Protein AF-A0A357ANG0-F1 (afdb_monomer_lite)

Structure (mmCIF, N/CA/C/O backbone):
data_AF-A0A357ANG0-F1
#
_entry.id   AF-A0A357ANG0-F1
#
loop_
_atom_site.group_PDB
_atom_site.id
_atom_site.type_symbol
_atom_site.label_atom_id
_atom_site.label_alt_id
_atom_site.label_comp_id
_atom_site.label_asym_id
_atom_site.label_entity_id
_atom_site.label_seq_id
_atom_site.pdbx_PDB_ins_code
_atom_site.Cartn_x
_atom_site.Cartn_y
_atom_site.Cartn_z
_atom_site.occupancy
_atom_site.B_iso_or_equiv
_atom_site.auth_seq_id
_atom_site.auth_comp_id
_atom_site.auth_asym_id
_atom_site.auth_atom_id
_atom_site.pdbx_PDB_model_num
ATOM 1 N N . MET A 1 1 ? 10.744 24.897 -52.124 1.00 60.78 1 MET A N 1
ATOM 2 C CA . MET A 1 1 ? 11.867 23.955 -51.895 1.00 60.78 1 MET A CA 1
ATOM 3 C C . MET A 1 1 ? 12.573 24.128 -50.548 1.00 60.78 1 MET A C 1
ATOM 5 O O . MET A 1 1 ? 12.891 23.113 -49.954 1.00 60.78 1 MET A O 1
ATOM 9 N N . ALA A 1 2 ? 12.779 25.348 -50.025 1.00 62.00 2 ALA A N 1
ATOM 10 C CA . ALA A 1 2 ? 13.534 25.568 -48.776 1.00 62.00 2 ALA A CA 1
ATOM 11 C C . ALA A 1 2 ? 12.928 24.947 -47.491 1.00 62.00 2 ALA A C 1
ATOM 13 O O . ALA A 1 2 ? 13.666 24.595 -46.579 1.00 62.00 2 ALA A O 1
ATOM 14 N N . ARG A 1 3 ? 11.596 24.782 -47.409 1.00 66.31 3 ARG A N 1
ATOM 15 C CA . ARG A 1 3 ? 10.940 24.116 -46.263 1.00 66.31 3 ARG A CA 1
ATOM 16 C C . ARG A 1 3 ? 11.207 22.604 -46.235 1.00 66.31 3 ARG A C 1
ATOM 18 O O . ARG A 1 3 ? 11.639 22.087 -45.213 1.00 66.31 3 ARG A O 1
ATOM 25 N N . LEU A 1 4 ? 11.076 21.941 -47.390 1.00 67.38 4 LEU A N 1
ATOM 26 C CA . LEU A 1 4 ? 11.267 20.493 -47.543 1.00 67.38 4 LEU A CA 1
ATOM 27 C C . LEU A 1 4 ? 12.700 20.053 -47.196 1.00 67.38 4 LEU A C 1
ATOM 29 O O . LEU A 1 4 ? 12.905 19.048 -46.526 1.00 67.38 4 LEU A O 1
ATOM 33 N N . THR A 1 5 ? 13.704 20.832 -47.606 1.00 74.56 5 THR A N 1
ATOM 34 C CA . THR A 1 5 ? 15.108 20.554 -47.272 1.00 74.56 5 THR A CA 1
ATOM 35 C C . THR A 1 5 ? 15.422 20.780 -45.793 1.00 74.56 5 THR A C 1
ATOM 37 O O . THR A 1 5 ? 16.297 20.104 -45.253 1.00 74.56 5 THR A O 1
ATOM 40 N N . SER A 1 6 ? 14.711 21.691 -45.119 1.00 76.38 6 SER A N 1
ATOM 41 C CA . SER A 1 6 ? 14.868 21.904 -43.676 1.00 76.38 6 SER A CA 1
ATOM 42 C C . SER A 1 6 ? 14.292 20.746 -42.854 1.00 76.38 6 SER A C 1
ATOM 44 O O . SER A 1 6 ? 14.925 20.326 -41.887 1.00 76.38 6 SER A O 1
ATOM 46 N N . ASP A 1 7 ? 13.164 20.173 -43.286 1.00 79.50 7 ASP A N 1
ATOM 47 C CA . ASP A 1 7 ? 12.528 19.036 -42.611 1.00 79.50 7 ASP A CA 1
ATOM 48 C C . ASP A 1 7 ? 13.346 17.754 -42.794 1.00 79.50 7 ASP A C 1
ATOM 50 O O . ASP A 1 7 ? 13.600 17.045 -41.824 1.00 79.50 7 ASP A O 1
ATOM 54 N N . ILE A 1 8 ? 13.878 17.513 -43.998 1.00 80.25 8 ILE A N 1
ATOM 55 C CA . ILE A 1 8 ? 14.784 16.382 -44.266 1.00 80.25 8 ILE A CA 1
ATOM 56 C C . ILE A 1 8 ? 16.044 16.465 -43.392 1.00 80.25 8 ILE A C 1
ATOM 58 O O . ILE A 1 8 ? 16.467 15.458 -42.825 1.00 80.25 8 ILE A O 1
ATOM 62 N N . LYS A 1 9 ? 16.629 17.661 -43.222 1.00 78.12 9 LYS A N 1
ATOM 63 C CA . LYS A 1 9 ? 17.779 17.848 -42.321 1.00 78.12 9 LYS A CA 1
ATOM 64 C C . LYS A 1 9 ? 17.415 17.603 -40.856 1.00 78.12 9 LYS A C 1
ATOM 66 O O . LYS A 1 9 ? 18.188 16.958 -40.156 1.00 78.12 9 LYS A O 1
ATOM 71 N N . ARG A 1 10 ? 16.253 18.077 -40.388 1.00 77.62 10 ARG A N 1
ATOM 72 C CA . ARG A 1 10 ? 15.791 17.830 -39.009 1.00 77.62 10 ARG A CA 1
ATOM 73 C C . ARG A 1 10 ? 15.554 16.344 -38.747 1.00 77.62 10 ARG A C 1
ATOM 75 O O . ARG A 1 10 ? 16.002 15.845 -37.720 1.00 77.62 10 ARG A O 1
ATOM 82 N N . ILE A 1 11 ? 14.918 15.643 -39.687 1.00 82.88 11 ILE A N 1
ATOM 83 C CA . ILE A 1 11 ? 14.670 14.198 -39.595 1.00 82.88 11 ILE A CA 1
ATOM 84 C C . ILE A 1 11 ? 15.991 13.427 -39.605 1.00 82.88 11 ILE A C 1
ATOM 86 O O . ILE A 1 11 ? 16.181 12.556 -38.765 1.00 82.88 11 ILE A O 1
ATOM 90 N N . GLY A 1 12 ? 16.931 13.773 -40.491 1.00 83.94 12 GLY A N 1
ATOM 91 C CA . GLY A 1 12 ? 18.240 13.117 -40.542 1.00 83.94 12 GLY A CA 1
ATOM 92 C C . GLY A 1 12 ? 19.047 13.284 -39.249 1.00 83.94 12 GLY A C 1
ATOM 93 O O . GLY A 1 12 ? 19.655 12.326 -38.772 1.00 83.94 12 GLY A O 1
ATOM 94 N N . VAL A 1 13 ? 19.008 14.476 -38.641 1.00 84.75 13 VAL A N 1
ATOM 95 C CA . VAL A 1 13 ? 19.671 14.740 -37.354 1.00 84.75 13 VAL A CA 1
ATOM 96 C C . VAL A 1 13 ? 18.979 13.981 -36.220 1.00 84.75 13 VAL A C 1
ATOM 98 O O . VAL A 1 13 ? 19.660 13.292 -35.469 1.00 84.75 13 VAL A O 1
ATOM 101 N N . SER A 1 14 ? 17.647 14.039 -36.119 1.00 86.25 14 SER A N 1
ATOM 102 C CA . SER A 1 14 ? 16.888 13.307 -35.090 1.00 86.25 14 SER A CA 1
ATOM 103 C C . SER A 1 14 ? 17.095 11.795 -35.191 1.00 86.25 14 SER A C 1
ATOM 105 O O . SER A 1 14 ? 17.380 11.160 -34.182 1.00 86.25 14 SER A O 1
ATOM 107 N N . LEU A 1 15 ? 17.050 11.228 -36.398 1.00 88.19 15 LEU A N 1
ATOM 108 C CA . LEU A 1 15 ? 17.293 9.804 -36.615 1.00 88.19 15 LEU A CA 1
ATOM 109 C C . LEU A 1 15 ? 18.712 9.405 -36.191 1.00 88.19 15 LEU A C 1
ATOM 111 O O . LEU A 1 15 ? 18.887 8.371 -35.556 1.00 88.19 15 LEU A O 1
ATOM 115 N N . SER A 1 16 ? 19.711 10.240 -36.490 1.00 87.81 16 SER A N 1
ATOM 116 C CA . SER A 1 16 ? 21.098 9.995 -36.072 1.00 87.81 16 SER A CA 1
ATOM 117 C C . SER A 1 16 ? 21.234 9.978 -34.549 1.00 87.81 16 SER A C 1
ATOM 119 O O . SER A 1 16 ? 21.848 9.062 -34.008 1.00 87.81 16 SER A O 1
ATOM 121 N N . TRP A 1 17 ? 20.619 10.941 -33.854 1.00 90.94 17 TRP A N 1
ATOM 122 C CA . TRP A 1 17 ? 20.598 10.965 -32.388 1.00 90.94 17 TRP A CA 1
ATOM 123 C C . TRP A 1 17 ? 19.874 9.753 -31.808 1.00 90.94 17 TRP A C 1
ATOM 125 O O . TRP A 1 17 ? 20.420 9.111 -30.926 1.00 90.94 17 TRP A O 1
ATOM 135 N N . HIS A 1 18 ? 18.727 9.357 -32.362 1.00 89.75 18 HIS A N 1
ATOM 136 C CA . HIS A 1 18 ? 17.991 8.185 -31.878 1.00 89.75 18 HIS A CA 1
ATOM 137 C C . HIS A 1 18 ? 18.794 6.887 -32.034 1.00 89.75 18 HIS A C 1
ATOM 139 O O . HIS A 1 18 ? 18.732 6.014 -31.172 1.00 89.75 18 HIS A O 1
ATOM 145 N N . VAL A 1 19 ? 19.559 6.750 -33.121 1.00 91.75 19 VAL A N 1
ATOM 146 C CA . VAL A 1 19 ? 20.440 5.593 -33.329 1.00 91.75 19 VAL A CA 1
ATOM 147 C C . VAL A 1 19 ? 21.564 5.582 -32.292 1.00 91.75 19 VAL A C 1
ATOM 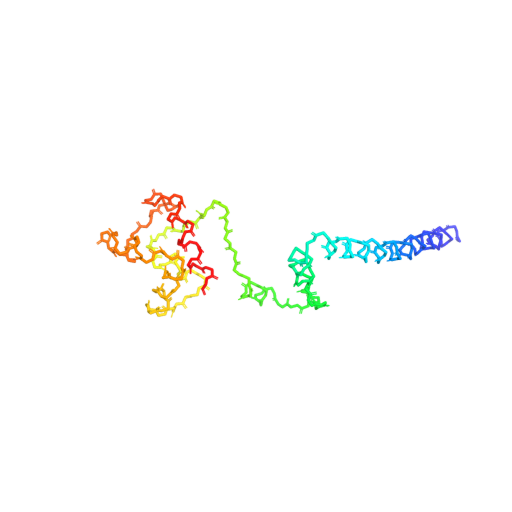149 O O . VAL A 1 19 ? 21.816 4.545 -31.682 1.00 91.75 19 VAL A O 1
ATOM 152 N N . VAL A 1 20 ? 22.214 6.724 -32.056 1.00 92.12 20 VAL A N 1
ATOM 153 C CA . VAL A 1 20 ? 23.259 6.847 -31.025 1.00 92.12 20 VAL A CA 1
ATOM 154 C C . VAL A 1 20 ? 22.687 6.563 -29.636 1.00 92.12 20 VAL A C 1
ATOM 156 O O . VAL A 1 20 ? 23.265 5.763 -28.902 1.00 92.12 20 VAL A O 1
ATOM 159 N N . ASP A 1 21 ? 21.531 7.139 -29.309 1.00 87.69 21 ASP A N 1
ATOM 160 C CA . ASP A 1 21 ? 20.837 6.947 -28.035 1.00 87.69 21 ASP A CA 1
ATOM 161 C C . ASP A 1 21 ? 20.471 5.482 -27.815 1.00 87.69 21 ASP A C 1
ATOM 163 O O . ASP A 1 21 ? 20.632 4.973 -26.708 1.00 87.69 21 ASP A O 1
ATOM 167 N N . PHE A 1 22 ? 20.036 4.772 -28.858 1.00 91.31 22 PHE A N 1
ATOM 168 C CA . PHE A 1 22 ? 19.717 3.350 -28.777 1.00 91.31 22 PHE A CA 1
ATOM 169 C C . PHE A 1 22 ? 20.940 2.514 -28.378 1.00 91.31 22 PHE A C 1
ATOM 171 O O . PHE A 1 22 ? 20.883 1.750 -27.411 1.00 91.31 22 PHE A O 1
ATOM 178 N N . PHE A 1 23 ? 22.071 2.693 -29.068 1.00 94.38 23 PHE A N 1
ATOM 179 C CA . PHE A 1 23 ? 23.303 1.964 -28.751 1.00 94.38 23 PHE A CA 1
ATOM 180 C C . PHE A 1 23 ? 23.883 2.360 -27.393 1.00 94.38 23 PHE A C 1
ATOM 182 O O . PHE A 1 23 ? 24.311 1.492 -26.628 1.00 94.38 23 PHE A O 1
ATOM 189 N N . TRP A 1 24 ? 23.867 3.655 -27.075 1.00 92.06 24 TRP A N 1
ATOM 190 C CA . TRP A 1 24 ? 24.332 4.173 -25.793 1.00 92.06 24 TRP A CA 1
ATOM 191 C C . TRP A 1 24 ? 23.501 3.630 -24.628 1.00 92.06 24 TRP A C 1
ATOM 193 O O . TRP A 1 24 ? 24.055 3.182 -23.623 1.00 92.06 24 TRP A O 1
ATOM 203 N N . SER A 1 25 ? 22.178 3.594 -24.786 1.00 87.00 25 SER A N 1
ATOM 204 C CA . SER A 1 25 ? 21.258 3.066 -23.777 1.00 87.00 25 SER A CA 1
ATOM 205 C C . SER A 1 25 ? 21.481 1.576 -23.541 1.00 87.00 25 SER A C 1
ATOM 207 O O . SER A 1 25 ? 21.575 1.153 -22.391 1.00 87.00 25 SER A O 1
ATOM 209 N N . ILE A 1 26 ? 21.639 0.780 -24.606 1.00 90.25 26 ILE A N 1
ATOM 210 C CA . ILE A 1 26 ? 21.937 -0.657 -24.479 1.00 90.25 26 ILE A CA 1
ATOM 211 C C . ILE A 1 26 ? 23.261 -0.872 -23.747 1.00 90.25 26 ILE A C 1
ATOM 213 O O . ILE A 1 26 ? 23.330 -1.684 -22.824 1.00 90.25 26 ILE A O 1
ATOM 217 N N . PHE A 1 27 ? 24.305 -0.136 -24.133 1.00 95.06 27 PHE A N 1
ATOM 218 C CA . PHE A 1 27 ? 25.614 -0.246 -23.500 1.00 95.06 27 PHE A CA 1
ATOM 219 C C . PHE A 1 27 ? 25.554 0.087 -22.004 1.00 95.06 27 PHE A C 1
ATOM 221 O O . PHE A 1 27 ? 26.051 -0.688 -21.185 1.00 95.06 27 PHE A O 1
ATOM 228 N N . LEU A 1 28 ? 24.908 1.199 -21.636 1.00 90.50 28 LEU A N 1
ATOM 229 C CA . LEU A 1 28 ? 24.746 1.598 -20.238 1.00 90.50 28 LEU A CA 1
ATOM 230 C C . LEU A 1 28 ? 23.951 0.577 -19.427 1.00 90.50 28 LEU A C 1
ATOM 232 O O . LEU A 1 28 ? 24.364 0.248 -18.316 1.00 90.50 28 LEU A O 1
ATOM 236 N N . VAL A 1 29 ? 22.843 0.067 -19.973 1.00 88.69 29 VAL A N 1
ATOM 237 C CA . VAL A 1 29 ? 22.024 -0.951 -19.302 1.00 88.69 29 VAL A CA 1
ATOM 238 C C . VAL A 1 29 ? 22.854 -2.206 -19.050 1.00 88.69 29 VAL A C 1
ATOM 240 O O . VAL A 1 29 ? 22.924 -2.657 -17.911 1.00 88.69 29 VAL A O 1
ATOM 243 N N . LEU A 1 30 ? 23.563 -2.720 -20.059 1.00 90.62 30 LEU A N 1
ATOM 244 C CA . LEU A 1 30 ? 24.416 -3.904 -19.904 1.00 90.62 30 LEU A CA 1
ATOM 245 C C . LEU A 1 30 ? 25.532 -3.684 -18.875 1.00 90.62 30 LEU A C 1
ATOM 247 O O . LEU A 1 30 ? 25.739 -4.529 -18.003 1.00 90.62 30 LEU A O 1
ATOM 251 N N . ALA A 1 31 ? 26.232 -2.550 -18.945 1.00 93.62 31 ALA A N 1
ATOM 252 C CA . ALA A 1 31 ? 27.306 -2.224 -18.011 1.00 93.62 31 ALA A CA 1
ATOM 253 C C . ALA A 1 31 ? 26.788 -2.105 -16.568 1.00 93.62 31 ALA A C 1
ATOM 255 O O . ALA A 1 31 ? 27.394 -2.659 -15.648 1.00 93.62 31 ALA A O 1
ATOM 256 N N . MET A 1 32 ? 25.646 -1.437 -16.371 1.00 89.12 32 MET A N 1
ATOM 257 C CA . MET A 1 32 ? 24.998 -1.331 -15.063 1.00 89.12 32 MET A CA 1
ATOM 258 C C . MET A 1 32 ? 24.551 -2.694 -14.546 1.00 89.12 32 MET A C 1
ATOM 260 O O . MET A 1 32 ? 24.818 -3.007 -13.390 1.00 89.12 32 MET A O 1
ATOM 264 N N . THR A 1 33 ? 23.940 -3.535 -15.382 1.00 88.94 33 THR A N 1
ATOM 265 C CA . THR A 1 33 ? 23.522 -4.883 -14.980 1.00 88.94 33 THR A CA 1
ATOM 266 C C . THR A 1 33 ? 24.715 -5.741 -14.558 1.00 88.94 33 THR A C 1
ATOM 268 O O . THR A 1 33 ? 24.650 -6.385 -13.512 1.00 88.94 33 THR A O 1
ATOM 271 N N . ILE A 1 34 ? 25.825 -5.716 -15.305 1.00 92.44 34 ILE A N 1
ATOM 272 C CA . ILE A 1 34 ? 27.052 -6.448 -14.942 1.00 92.44 34 ILE A CA 1
ATOM 273 C C . ILE A 1 34 ? 27.614 -5.932 -13.614 1.00 92.44 34 ILE A C 1
ATOM 275 O O . ILE A 1 34 ? 27.936 -6.731 -12.734 1.00 92.44 34 ILE A O 1
ATOM 279 N N . LEU A 1 35 ? 27.699 -4.608 -13.444 1.00 93.25 35 LEU A N 1
ATOM 280 C CA . LEU A 1 35 ? 28.191 -4.004 -12.207 1.00 93.25 35 LEU A CA 1
ATOM 281 C C . LEU A 1 35 ? 27.309 -4.383 -11.011 1.00 93.25 35 LEU A C 1
ATOM 283 O O . LEU A 1 35 ? 27.826 -4.743 -9.957 1.00 93.25 35 LEU A O 1
ATOM 287 N N . MET A 1 36 ? 25.987 -4.334 -11.177 1.00 89.06 36 MET A N 1
ATOM 288 C CA . MET A 1 36 ? 25.035 -4.721 -10.140 1.00 89.06 36 MET A CA 1
ATOM 289 C C . MET A 1 36 ? 25.171 -6.198 -9.776 1.00 89.06 36 MET A C 1
ATOM 291 O O . MET A 1 36 ? 25.225 -6.514 -8.591 1.00 89.06 36 MET A O 1
ATOM 295 N N . LEU A 1 37 ? 25.282 -7.095 -10.762 1.00 90.88 37 LEU A N 1
ATOM 296 C CA . LEU A 1 37 ? 25.487 -8.527 -10.521 1.00 90.88 37 LEU A CA 1
ATOM 297 C C . LEU A 1 37 ? 26.804 -8.801 -9.784 1.00 90.88 37 LEU A C 1
ATOM 299 O O . LEU A 1 37 ? 26.832 -9.648 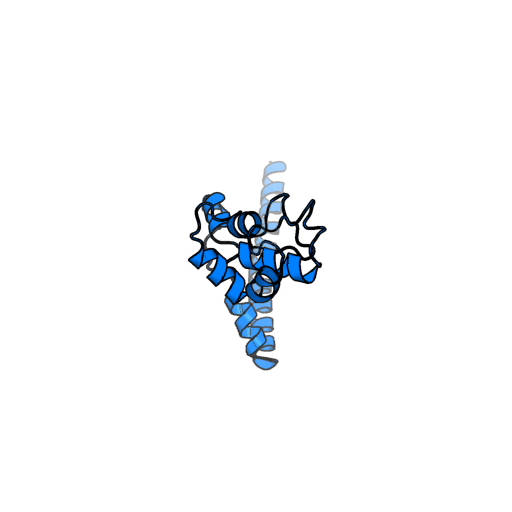-8.894 1.00 90.88 37 LEU A O 1
ATOM 303 N N . ALA A 1 38 ? 27.872 -8.069 -10.119 1.00 91.56 38 ALA A N 1
ATOM 304 C CA . ALA A 1 38 ? 29.172 -8.191 -9.463 1.00 91.56 38 ALA A CA 1
ATOM 305 C C . ALA A 1 38 ? 29.179 -7.618 -8.034 1.00 91.56 38 ALA A C 1
ATOM 307 O O . ALA A 1 38 ? 29.827 -8.181 -7.154 1.00 91.56 38 ALA A O 1
ATOM 308 N N . ALA A 1 39 ? 28.471 -6.510 -7.794 1.00 91.44 39 ALA A N 1
ATOM 309 C CA . ALA A 1 39 ? 28.421 -5.856 -6.488 1.00 91.44 39 ALA A CA 1
ATOM 310 C C . ALA A 1 39 ? 27.460 -6.556 -5.516 1.00 91.44 39 ALA A C 1
ATOM 312 O O . ALA A 1 39 ? 27.795 -6.756 -4.348 1.00 91.44 39 ALA A O 1
ATOM 313 N N . ASN A 1 40 ? 26.252 -6.897 -5.976 1.00 90.94 40 ASN A N 1
ATOM 314 C CA . ASN A 1 40 ? 25.244 -7.598 -5.188 1.00 90.94 40 ASN A CA 1
ATOM 315 C C . ASN A 1 40 ? 24.135 -8.185 -6.081 1.00 90.94 40 ASN A C 1
ATOM 317 O O . ASN A 1 40 ? 23.261 -7.472 -6.586 1.00 90.94 40 ASN A O 1
ATOM 321 N N . VAL A 1 41 ? 24.119 -9.512 -6.192 1.00 89.12 41 VAL A N 1
ATOM 322 C CA . VAL A 1 41 ? 23.152 -10.257 -7.012 1.00 89.12 41 VAL A CA 1
ATOM 323 C C . VAL A 1 41 ? 21.697 -9.973 -6.613 1.00 89.12 41 VAL A C 1
ATOM 325 O O . VAL A 1 41 ? 20.838 -9.883 -7.487 1.00 89.12 41 VAL A O 1
ATOM 328 N N . THR A 1 42 ? 21.400 -9.761 -5.327 1.00 84.19 42 THR A N 1
ATOM 329 C CA . THR A 1 42 ? 20.028 -9.503 -4.858 1.00 84.19 42 THR A CA 1
ATOM 330 C C . THR A 1 42 ? 19.466 -8.206 -5.436 1.00 84.19 42 THR A C 1
ATOM 332 O O . THR A 1 42 ? 18.336 -8.190 -5.922 1.00 84.19 42 THR A O 1
ATOM 335 N N . TYR A 1 43 ? 20.250 -7.123 -5.448 1.00 82.69 43 TYR A N 1
ATOM 336 C CA . TYR A 1 43 ? 19.803 -5.855 -6.036 1.00 82.69 43 TYR A CA 1
ATOM 337 C C . TYR A 1 43 ? 19.653 -5.950 -7.555 1.00 82.69 43 TYR A C 1
ATOM 339 O O . TYR A 1 43 ? 18.704 -5.395 -8.107 1.00 82.69 43 TYR A O 1
ATOM 347 N N . ALA A 1 44 ? 20.544 -6.685 -8.225 1.00 84.31 44 ALA A N 1
ATOM 348 C CA . ALA A 1 44 ? 20.450 -6.915 -9.664 1.00 84.31 44 ALA A CA 1
ATOM 349 C C . ALA A 1 44 ? 19.150 -7.639 -10.048 1.00 84.31 44 ALA A C 1
ATOM 351 O O . ALA A 1 44 ? 18.472 -7.226 -10.987 1.00 84.31 44 ALA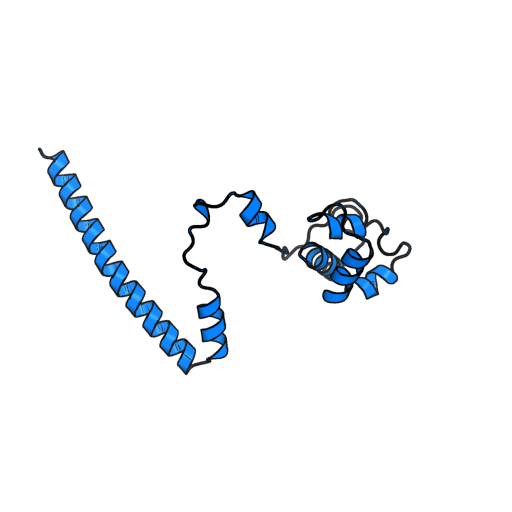 A O 1
ATOM 352 N N . LEU A 1 45 ? 18.776 -8.679 -9.296 1.00 82.19 45 LEU A N 1
ATOM 353 C CA . LEU A 1 45 ? 17.564 -9.457 -9.557 1.00 82.19 45 LEU A CA 1
ATOM 354 C C . LEU A 1 45 ? 16.281 -8.644 -9.342 1.00 82.19 45 LEU A C 1
ATOM 356 O O . LEU A 1 45 ? 15.377 -8.747 -10.164 1.00 82.19 45 LEU A O 1
ATOM 360 N N . ILE A 1 46 ? 16.219 -7.800 -8.303 1.00 82.88 46 ILE A N 1
ATOM 361 C CA . ILE A 1 46 ? 15.061 -6.920 -8.050 1.00 82.88 46 ILE A CA 1
ATOM 362 C C . ILE A 1 46 ? 14.858 -5.929 -9.203 1.00 82.88 46 ILE A C 1
ATOM 364 O O . ILE A 1 46 ? 13.734 -5.715 -9.651 1.00 82.88 46 ILE A O 1
ATOM 368 N N . VAL A 1 47 ? 15.939 -5.315 -9.692 1.00 79.19 47 VAL A N 1
ATOM 369 C CA . VAL A 1 47 ? 15.853 -4.341 -10.793 1.00 79.19 47 VAL A CA 1
ATOM 370 C C . VAL A 1 47 ? 15.495 -5.028 -12.107 1.00 79.19 47 VAL A C 1
ATOM 372 O O . VAL A 1 47 ? 14.666 -4.514 -12.853 1.00 79.19 47 VAL A O 1
ATOM 375 N N . LEU A 1 48 ? 16.067 -6.203 -12.378 1.00 77.44 48 LEU A N 1
ATOM 376 C CA . LEU A 1 48 ? 15.780 -6.951 -13.599 1.00 77.44 48 LEU A CA 1
ATOM 377 C C . LEU A 1 48 ? 14.333 -7.469 -13.631 1.00 77.44 48 LEU A C 1
ATOM 379 O O . LEU A 1 48 ? 13.715 -7.450 -14.690 1.00 77.44 48 LEU A O 1
ATOM 383 N N . SER A 1 49 ? 13.770 -7.873 -12.485 1.00 76.44 49 SER A N 1
ATOM 384 C CA . SER A 1 49 ? 12.369 -8.309 -12.394 1.00 76.44 49 SER A CA 1
ATOM 385 C C . SER A 1 49 ? 11.362 -7.158 -12.440 1.00 76.44 49 SER A C 1
ATOM 387 O O . SER A 1 49 ? 10.181 -7.392 -12.672 1.00 76.44 49 SER A O 1
ATOM 389 N N . ALA A 1 50 ? 11.800 -5.925 -12.172 1.00 69.69 50 ALA A N 1
ATOM 390 C CA . ALA A 1 50 ? 10.948 -4.740 -12.216 1.00 69.69 50 ALA A CA 1
ATOM 391 C C . ALA A 1 50 ? 10.763 -4.179 -13.635 1.00 69.69 50 ALA A C 1
ATOM 393 O O . ALA A 1 50 ? 9.936 -3.288 -13.819 1.00 69.69 50 ALA A O 1
ATOM 394 N N . VAL A 1 51 ? 11.513 -4.673 -14.630 1.00 69.88 51 VAL A N 1
ATOM 395 C CA . VAL A 1 51 ? 11.282 -4.329 -16.038 1.00 69.88 51 VAL A CA 1
ATOM 396 C C . VAL A 1 51 ? 9.962 -4.988 -16.451 1.00 69.88 51 VAL A C 1
ATOM 398 O O . VAL A 1 51 ? 9.910 -6.216 -16.508 1.00 69.88 51 VAL A O 1
ATOM 401 N N . PRO A 1 52 ? 8.883 -4.219 -16.691 1.00 61.12 52 PRO A N 1
ATOM 402 C CA . PRO A 1 52 ? 7.605 -4.814 -17.037 1.00 61.12 52 PRO A CA 1
ATOM 403 C C . PRO A 1 52 ? 7.728 -5.564 -18.364 1.00 61.12 52 PRO A C 1
ATOM 405 O O . PRO A 1 52 ? 8.420 -5.099 -19.276 1.00 61.12 52 PRO A O 1
ATOM 408 N N . ASP A 1 53 ? 7.016 -6.689 -18.485 1.00 60.62 53 ASP A N 1
ATOM 409 C CA . ASP A 1 53 ? 6.749 -7.316 -19.779 1.00 60.62 53 ASP A CA 1
ATOM 410 C C . ASP A 1 53 ? 6.289 -6.220 -20.744 1.00 60.62 53 ASP A C 1
ATOM 412 O O . ASP A 1 53 ? 5.410 -5.431 -20.395 1.00 60.62 53 ASP A O 1
ATOM 416 N N . GLY A 1 54 ? 6.914 -6.138 -21.923 1.00 60.91 54 GLY A N 1
ATOM 417 C CA . GLY A 1 54 ? 6.808 -5.034 -22.891 1.00 60.91 54 GLY A CA 1
ATOM 418 C C . GLY A 1 54 ? 5.428 -4.812 -23.527 1.00 60.91 54 GLY A C 1
ATOM 419 O O . GLY A 1 54 ? 5.339 -4.364 -24.666 1.00 60.91 54 GLY A O 1
ATOM 420 N N . VAL A 1 55 ? 4.353 -5.151 -22.823 1.00 66.44 55 VAL A N 1
ATOM 421 C CA . VAL A 1 55 ? 2.970 -4.848 -23.159 1.00 66.44 55 VAL A CA 1
ATOM 422 C C . VAL A 1 55 ? 2.730 -3.362 -22.920 1.00 66.44 55 VAL A C 1
ATOM 424 O O . VAL A 1 55 ? 2.877 -2.857 -21.806 1.00 66.44 55 VAL A O 1
ATOM 427 N N . ASP A 1 56 ? 2.324 -2.658 -23.971 1.00 71.38 56 ASP A N 1
ATOM 428 C CA . ASP A 1 56 ? 1.935 -1.261 -23.865 1.00 71.38 56 ASP A CA 1
ATOM 429 C C . ASP A 1 56 ? 0.677 -1.134 -22.989 1.00 71.38 56 ASP A C 1
ATOM 431 O O . ASP A 1 56 ? -0.426 -1.538 -23.362 1.00 71.38 56 ASP A O 1
ATOM 435 N N . TYR A 1 57 ? 0.830 -0.558 -21.797 1.00 69.25 57 TYR A N 1
ATOM 436 C CA . TYR A 1 57 ? -0.282 -0.318 -20.877 1.00 69.25 57 TYR A CA 1
ATOM 437 C C . TYR A 1 57 ? -1.325 0.650 -21.460 1.00 69.25 57 TYR A C 1
ATOM 439 O O . TYR A 1 57 ? -2.471 0.643 -21.008 1.00 69.25 57 TYR A O 1
ATOM 447 N N . ARG A 1 58 ? -0.971 1.443 -22.486 1.00 73.00 58 ARG A N 1
ATOM 448 C CA . ARG A 1 58 ? -1.896 2.345 -23.197 1.00 73.00 58 ARG A CA 1
ATOM 449 C C . ARG A 1 58 ? -2.940 1.591 -24.022 1.00 73.00 58 ARG A C 1
ATOM 451 O O . ARG A 1 58 ? -3.971 2.168 -24.352 1.00 73.00 58 ARG A O 1
ATOM 458 N N . GLU A 1 59 ? -2.703 0.317 -24.329 1.00 81.62 59 GLU A N 1
ATOM 459 C CA . GLU A 1 59 ? -3.645 -0.538 -25.064 1.00 81.62 59 GLU A CA 1
ATOM 460 C C . GLU A 1 59 ? -4.665 -1.232 -24.146 1.00 81.62 59 GLU A C 1
ATOM 462 O O . GLU A 1 59 ? -5.600 -1.884 -24.617 1.00 81.62 59 GLU A O 1
ATOM 467 N N . ARG A 1 60 ? -4.515 -1.109 -22.820 1.00 80.19 60 ARG A N 1
ATOM 468 C CA . ARG A 1 60 ? -5.426 -1.714 -21.844 1.00 80.19 60 ARG A CA 1
ATOM 469 C C . ARG A 1 60 ? -6.480 -0.708 -21.370 1.00 80.19 60 ARG A C 1
ATOM 471 O O . ARG A 1 60 ? -6.180 0.473 -21.204 1.00 80.19 60 ARG A O 1
ATOM 478 N N . PRO A 1 61 ? -7.714 -1.160 -21.076 1.00 87.19 61 PRO A N 1
ATOM 479 C CA . PRO A 1 61 ? -8.698 -0.313 -20.416 1.00 87.19 61 PRO A CA 1
ATOM 480 C C . PRO A 1 61 ? -8.162 0.198 -19.078 1.00 87.19 61 PRO A C 1
ATOM 482 O O . PRO A 1 61 ? -7.629 -0.575 -18.282 1.00 87.19 61 PRO A O 1
ATOM 485 N N . LEU A 1 62 ? -8.375 1.481 -18.788 1.00 85.06 62 LEU A N 1
ATOM 486 C CA . LEU A 1 62 ? -7.912 2.111 -17.547 1.00 85.06 62 LEU A CA 1
ATOM 487 C C . LEU A 1 62 ? -8.383 1.355 -16.289 1.00 85.06 62 LEU A C 1
ATOM 489 O O . LEU A 1 62 ? -7.634 1.196 -15.330 1.00 85.06 62 LEU A O 1
ATOM 493 N N . LEU A 1 63 ? -9.608 0.822 -16.323 1.00 85.44 63 LEU A N 1
ATOM 494 C CA . LEU A 1 63 ? -10.180 0.045 -15.225 1.00 85.44 63 LEU A CA 1
ATOM 495 C C . LEU A 1 63 ? -9.420 -1.265 -14.965 1.00 85.44 63 LEU A C 1
ATOM 497 O O . LEU A 1 63 ? -9.280 -1.659 -13.813 1.00 85.44 63 LEU A O 1
ATOM 501 N N . TRP A 1 64 ? -8.890 -1.904 -16.016 1.00 85.56 64 TRP A N 1
ATOM 502 C CA . TRP A 1 64 ? -8.039 -3.088 -15.876 1.00 85.56 64 TRP A CA 1
ATOM 503 C C . TRP A 1 64 ? -6.736 -2.730 -15.163 1.00 85.56 64 TRP A C 1
ATOM 505 O O . TRP A 1 64 ? -6.289 -3.457 -14.284 1.00 85.56 64 TRP A O 1
ATOM 515 N N . MET A 1 65 ? -6.136 -1.584 -15.484 1.00 82.19 65 MET A N 1
ATOM 516 C CA . MET A 1 65 ? -4.923 -1.141 -14.797 1.00 82.19 65 MET A CA 1
ATOM 517 C C . MET A 1 65 ? -5.195 -0.880 -13.308 1.00 82.19 65 MET A C 1
ATOM 519 O O . MET A 1 65 ? -4.460 -1.377 -12.459 1.00 82.19 65 MET A O 1
ATOM 523 N N . TYR A 1 66 ? -6.289 -0.185 -12.975 1.00 83.88 66 TYR A N 1
ATOM 524 C CA . TYR A 1 66 ? -6.659 0.067 -11.578 1.00 83.88 66 TYR A CA 1
ATOM 525 C C . TYR A 1 66 ? -7.048 -1.196 -10.801 1.00 83.88 66 TYR A C 1
ATOM 527 O O . TYR A 1 66 ? -6.805 -1.248 -9.601 1.00 83.88 66 TYR A O 1
ATOM 535 N N . SER A 1 67 ? -7.597 -2.229 -11.448 1.00 82.88 67 SER A N 1
ATOM 536 C CA . SER A 1 67 ? -7.906 -3.495 -10.767 1.00 82.88 67 SER A CA 1
ATOM 537 C C . SER A 1 67 ? -6.674 -4.355 -10.472 1.00 82.88 67 SER A C 1
ATOM 539 O O . SER A 1 67 ? -6.772 -5.290 -9.685 1.00 82.88 67 SER A O 1
ATOM 541 N N . ASN A 1 68 ? -5.536 -4.080 -11.118 1.00 83.12 68 ASN A N 1
ATOM 542 C CA . ASN A 1 68 ? -4.294 -4.846 -10.965 1.00 83.12 68 ASN A CA 1
ATOM 543 C C . ASN A 1 68 ? -3.228 -4.111 -10.130 1.00 83.12 68 ASN A C 1
ATOM 545 O O . ASN A 1 68 ? -2.127 -4.629 -9.958 1.00 83.12 68 ASN A O 1
ATOM 549 N N . ILE A 1 69 ? -3.531 -2.916 -9.610 1.00 83.75 69 ILE A N 1
ATOM 550 C CA . ILE A 1 69 ? -2.601 -2.112 -8.810 1.00 83.75 69 ILE A CA 1
ATOM 551 C C . ILE A 1 69 ? -3.255 -1.753 -7.475 1.00 83.75 69 ILE A C 1
ATOM 553 O O . ILE A 1 69 ? -4.209 -0.980 -7.425 1.00 83.75 69 ILE A O 1
ATOM 557 N N . GLY A 1 70 ? -2.686 -2.256 -6.381 1.00 85.00 70 GLY A N 1
ATOM 558 C CA . GLY A 1 70 ? -2.917 -1.729 -5.037 1.00 85.00 70 GLY A CA 1
ATOM 559 C C . GLY A 1 70 ? -1.848 -0.691 -4.697 1.00 85.00 70 GLY A C 1
ATOM 560 O O . GLY A 1 70 ? -0.661 -0.942 -4.895 1.00 85.00 70 GLY A O 1
ATOM 561 N N . TYR A 1 71 ? -2.241 0.476 -4.184 1.00 86.56 71 TYR A N 1
ATOM 562 C CA . TYR A 1 71 ? -1.296 1.495 -3.720 1.00 86.56 71 TYR A CA 1
ATOM 563 C C . TYR A 1 71 ? -1.639 1.958 -2.306 1.00 86.56 71 TYR A C 1
ATOM 565 O O . TYR A 1 71 ? -2.805 2.024 -1.916 1.00 86.56 71 TYR A O 1
ATOM 573 N N . VAL A 1 72 ? -0.608 2.310 -1.539 1.00 88.81 72 VAL A N 1
ATOM 574 C CA . VAL A 1 72 ? -0.742 2.842 -0.181 1.00 88.81 72 VAL A CA 1
ATOM 575 C C . VAL A 1 72 ? 0.055 4.132 -0.079 1.00 88.81 72 VAL A C 1
ATOM 577 O O . VAL A 1 72 ? 1.227 4.185 -0.443 1.00 88.81 72 VAL A O 1
ATOM 580 N N . LEU A 1 73 ? -0.605 5.189 0.389 1.00 86.50 73 LEU A N 1
ATOM 581 C CA . LEU A 1 73 ? 0.006 6.502 0.562 1.00 86.50 73 LEU A CA 1
ATOM 582 C C . LEU A 1 73 ? 0.873 6.532 1.825 1.00 86.50 73 LEU A C 1
ATOM 584 O O . LEU A 1 73 ? 0.534 5.910 2.833 1.00 86.50 73 LEU A O 1
ATOM 588 N N . GLN A 1 74 ? 1.955 7.315 1.789 1.00 85.50 74 GLN A N 1
ATOM 589 C CA . GLN A 1 74 ? 2.811 7.558 2.954 1.00 85.50 74 GLN A CA 1
ATOM 590 C C . GLN A 1 74 ? 2.012 8.147 4.127 1.00 85.50 74 GLN A C 1
ATOM 592 O O . GLN A 1 74 ? 2.169 7.702 5.265 1.00 85.50 74 GLN A O 1
ATOM 597 N N . GLU A 1 75 ? 1.126 9.101 3.826 1.00 87.12 75 GLU A N 1
ATOM 598 C CA . GLU A 1 75 ? 0.106 9.627 4.732 1.00 87.12 75 GLU A CA 1
ATOM 599 C C . GLU A 1 75 ? -1.246 8.982 4.393 1.00 87.12 75 GLU A C 1
ATOM 601 O O . GLU A 1 75 ? -1.898 9.373 3.421 1.00 87.12 75 GLU A O 1
ATOM 606 N N . PRO A 1 76 ? -1.680 7.957 5.146 1.00 85.81 76 PRO A N 1
ATOM 607 C CA . PRO A 1 76 ? -2.854 7.190 4.776 1.00 85.81 76 PRO A CA 1
ATOM 608 C C . PRO A 1 76 ? -4.123 7.988 5.040 1.00 85.81 76 PRO A C 1
ATOM 610 O O . PRO A 1 76 ? -4.370 8.455 6.155 1.00 85.81 76 PRO A O 1
ATOM 613 N N . HIS A 1 77 ? -4.958 8.084 4.010 1.00 89.38 77 HIS A N 1
ATOM 614 C CA . HIS A 1 77 ? -6.270 8.697 4.101 1.00 89.38 77 HIS A CA 1
ATOM 615 C C . HIS A 1 77 ? -7.346 7.628 4.325 1.00 89.38 77 HIS A C 1
ATOM 617 O O . HIS A 1 77 ? -7.583 6.759 3.474 1.00 89.38 77 HIS A O 1
ATOM 623 N N . LEU A 1 78 ? -8.032 7.723 5.464 1.00 92.44 78 LEU A N 1
ATOM 624 C CA . LEU A 1 78 ? -9.237 6.946 5.734 1.00 92.44 78 LEU A CA 1
ATOM 625 C C . LEU A 1 78 ? -10.478 7.788 5.445 1.00 92.44 78 LEU A C 1
ATOM 627 O O . LEU A 1 78 ? -10.536 8.970 5.780 1.00 92.44 78 LEU A O 1
ATOM 631 N N . PHE A 1 79 ? -11.463 7.168 4.810 1.00 91.62 79 PHE A N 1
ATOM 632 C CA . PHE A 1 79 ? -12.766 7.767 4.574 1.00 91.62 79 PHE A CA 1
ATOM 633 C C . PHE A 1 79 ? -13.583 7.767 5.867 1.00 91.62 79 PHE A C 1
ATOM 635 O O . PHE A 1 79 ? -13.406 6.898 6.726 1.00 91.62 79 PHE A O 1
ATOM 642 N N . SER A 1 80 ? -14.501 8.724 5.994 1.00 91.44 80 SER A N 1
ATOM 643 C CA . SER A 1 80 ? -15.494 8.715 7.067 1.00 91.44 80 SER A CA 1
ATOM 644 C C . SER A 1 80 ? -16.343 7.444 6.972 1.00 91.44 80 SER A C 1
ATOM 646 O O . SER A 1 80 ? -16.850 7.121 5.902 1.00 91.44 80 SER A O 1
ATOM 648 N N . GLY A 1 81 ? -16.469 6.722 8.082 1.00 92.19 81 GLY A N 1
ATOM 649 C CA . GLY A 1 81 ? -17.121 5.415 8.149 1.00 92.19 81 GLY A CA 1
ATOM 650 C C . GLY A 1 81 ? -16.506 4.557 9.250 1.00 92.19 81 GLY A C 1
ATOM 651 O O . GLY A 1 81 ? -15.798 5.070 10.129 1.00 92.19 81 GLY A O 1
ATOM 652 N N . ASN A 1 82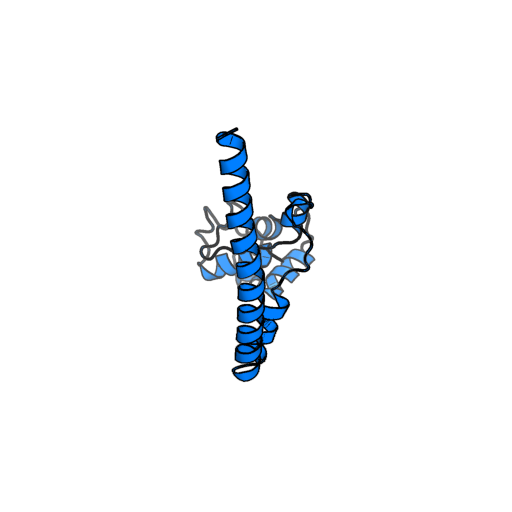 ? -16.754 3.252 9.202 1.00 94.88 82 ASN A N 1
ATOM 653 C CA . ASN A 1 82 ? -16.124 2.302 10.117 1.00 94.88 82 ASN A CA 1
ATOM 654 C C . ASN A 1 82 ? -14.824 1.706 9.527 1.00 94.88 82 ASN A C 1
ATOM 656 O O . ASN A 1 82 ? -14.420 2.007 8.395 1.00 94.88 82 ASN A O 1
ATOM 660 N N . VAL A 1 83 ? -14.122 0.895 10.321 1.00 95.56 83 VAL A N 1
ATOM 661 C CA . VAL A 1 83 ? -12.899 0.201 9.883 1.00 95.56 83 VAL A CA 1
ATOM 662 C C . VAL A 1 83 ? -13.198 -0.761 8.729 1.00 95.56 83 VAL A C 1
ATOM 664 O O . VAL A 1 83 ? -12.436 -0.790 7.763 1.00 95.56 83 VAL A O 1
ATOM 667 N N . ARG A 1 84 ? -14.303 -1.512 8.802 1.00 95.12 84 ARG A N 1
ATOM 668 C CA . ARG A 1 84 ? -14.747 -2.459 7.767 1.00 95.12 84 ARG A CA 1
ATOM 669 C C . ARG A 1 84 ? -14.885 -1.788 6.400 1.00 95.12 84 ARG A C 1
ATOM 671 O O . ARG A 1 84 ? -14.231 -2.220 5.458 1.00 95.12 84 ARG A O 1
ATOM 678 N N . ASP A 1 85 ? -15.642 -0.698 6.324 1.00 93.69 85 ASP A N 1
ATOM 679 C CA . ASP A 1 85 ? -15.909 0.071 5.105 1.00 93.69 85 ASP A CA 1
ATOM 680 C C . ASP A 1 85 ? -14.607 0.580 4.487 1.00 93.69 85 ASP A C 1
ATOM 682 O O . ASP A 1 85 ? -14.421 0.577 3.269 1.00 93.69 85 ASP A O 1
ATOM 686 N N . ASN A 1 86 ? -13.673 0.998 5.345 1.00 94.12 86 ASN A N 1
ATOM 687 C CA . ASN A 1 86 ? -12.367 1.460 4.916 1.00 94.12 86 ASN A CA 1
ATOM 688 C C . ASN A 1 86 ? -11.502 0.333 4.350 1.00 94.12 86 ASN A C 1
ATOM 690 O O . ASN A 1 86 ? -10.734 0.615 3.434 1.00 94.12 86 ASN A O 1
ATOM 694 N N . ILE A 1 87 ? -11.605 -0.895 4.858 1.00 95.00 87 ILE A N 1
ATOM 695 C CA . ILE A 1 87 ? -10.902 -2.057 4.295 1.00 95.00 87 ILE A CA 1
ATOM 696 C C . ILE A 1 87 ? -11.563 -2.468 2.971 1.00 95.00 87 ILE A C 1
ATOM 698 O O . ILE A 1 87 ? -10.880 -2.620 1.965 1.00 95.00 87 ILE A O 1
ATOM 702 N N . THR A 1 88 ? -12.894 -2.547 2.913 1.00 93.81 88 THR A N 1
ATOM 703 C CA . THR A 1 88 ? -13.630 -3.020 1.724 1.00 93.81 88 THR A CA 1
ATOM 704 C C . THR A 1 88 ? -13.816 -1.976 0.627 1.00 93.81 88 THR A C 1
ATOM 706 O O . THR A 1 88 ? -14.471 -2.254 -0.376 1.00 93.81 88 THR A O 1
ATOM 709 N N . TYR A 1 89 ? -13.272 -0.769 0.783 1.00 89.31 89 TYR A N 1
ATOM 710 C CA . TYR A 1 89 ? -13.512 0.339 -0.145 1.00 89.31 89 TYR A CA 1
ATOM 711 C C . TYR A 1 89 ? -13.170 -0.009 -1.607 1.00 89.31 89 TYR A C 1
ATOM 713 O O . TYR A 1 89 ? -13.913 0.360 -2.514 1.00 89.31 89 TYR A O 1
ATOM 721 N N . GLY A 1 90 ? -12.081 -0.756 -1.836 1.00 82.19 90 GLY A N 1
ATOM 722 C CA . GLY A 1 90 ? -11.659 -1.199 -3.173 1.00 82.19 90 GLY A CA 1
ATOM 723 C C . GLY A 1 90 ? -12.388 -2.442 -3.699 1.00 82.19 90 GLY A C 1
ATOM 724 O O . GLY A 1 90 ? -12.342 -2.721 -4.895 1.00 82.19 90 GLY A O 1
ATOM 725 N N . ARG A 1 91 ? -13.086 -3.181 -2.827 1.00 84.50 91 ARG A N 1
ATOM 726 C CA . ARG A 1 91 ? -13.795 -4.422 -3.157 1.00 84.50 91 ARG A CA 1
ATOM 727 C C . ARG A 1 91 ? -15.081 -4.524 -2.343 1.00 84.50 91 ARG A C 1
ATOM 729 O O . ARG A 1 91 ? -15.126 -5.121 -1.266 1.00 84.50 91 ARG A O 1
ATOM 736 N N . GLN A 1 92 ? -16.143 -3.939 -2.885 1.00 79.56 92 GLN A N 1
ATOM 737 C CA . GLN A 1 92 ? -17.458 -3.992 -2.256 1.00 79.56 92 GLN A CA 1
ATOM 738 C C . GLN A 1 92 ? -17.990 -5.431 -2.218 1.00 79.56 92 GLN A C 1
ATOM 740 O O . GLN A 1 92 ? -17.796 -6.203 -3.157 1.00 79.56 92 GLN A O 1
ATOM 745 N N . GLY A 1 93 ? -18.653 -5.796 -1.119 1.00 82.94 93 GLY A N 1
ATOM 746 C CA . GLY A 1 93 ? -19.222 -7.134 -0.933 1.00 82.94 93 GLY A CA 1
ATOM 747 C C . GLY A 1 93 ? -18.221 -8.225 -0.532 1.00 82.94 93 GLY A C 1
ATOM 748 O O . GLY A 1 93 ? -18.560 -9.404 -0.618 1.00 82.94 93 GLY A O 1
ATOM 749 N N . ALA A 1 94 ? -17.006 -7.868 -0.099 1.00 88.62 94 ALA A N 1
ATOM 750 C CA . ALA A 1 94 ? -16.088 -8.826 0.517 1.00 88.62 94 ALA A CA 1
ATOM 751 C C . ALA A 1 94 ? -16.730 -9.474 1.757 1.00 88.62 94 ALA A C 1
ATOM 753 O O . ALA A 1 94 ? -17.400 -8.799 2.548 1.00 88.62 94 ALA A O 1
ATOM 754 N N . LYS A 1 95 ? -16.539 -10.787 1.928 1.00 93.00 95 LYS A N 1
ATOM 755 C CA . LYS A 1 95 ? -17.067 -11.497 3.098 1.00 93.00 95 LYS A CA 1
ATOM 756 C C . LYS A 1 95 ? -16.268 -11.112 4.338 1.00 93.00 95 LYS A C 1
ATOM 758 O O . LYS A 1 95 ? -15.096 -10.760 4.248 1.00 93.00 95 LYS A O 1
ATOM 763 N N . GLN A 1 96 ? -16.883 -11.247 5.510 1.00 91.88 96 GLN A N 1
ATOM 764 C CA . GLN A 1 96 ? -16.217 -10.970 6.786 1.00 91.88 96 GLN A CA 1
ATOM 765 C C . GLN A 1 96 ? -14.912 -11.772 6.947 1.00 91.88 96 GLN A C 1
ATOM 767 O O . GLN A 1 96 ? -13.914 -11.244 7.428 1.00 91.88 96 GLN A O 1
ATOM 772 N N . GLU A 1 97 ? -14.902 -13.018 6.476 1.00 94.31 97 GLU A N 1
ATOM 773 C CA . GLU A 1 97 ? -13.725 -13.894 6.465 1.00 94.31 97 GLU A CA 1
ATOM 774 C C . GLU A 1 97 ? -12.556 -13.292 5.666 1.00 94.31 97 GLU A C 1
ATOM 776 O O . GLU A 1 97 ? -11.421 -13.305 6.142 1.00 94.31 97 GLU A O 1
ATOM 781 N N . ASP A 1 98 ? -12.836 -12.708 4.496 1.00 94.06 98 ASP A N 1
ATOM 782 C CA . ASP A 1 98 ? -11.830 -12.076 3.633 1.00 94.06 98 ASP A CA 1
ATOM 783 C C . ASP A 1 98 ? -11.254 -10.817 4.299 1.00 94.06 98 ASP A C 1
ATOM 785 O O . ASP A 1 98 ? -10.042 -10.602 4.308 1.00 94.06 98 ASP A O 1
ATOM 789 N N . ILE A 1 99 ? -12.121 -10.009 4.920 1.00 94.81 99 ILE A N 1
ATOM 790 C CA . ILE A 1 99 ? -11.738 -8.784 5.641 1.00 94.81 99 ILE A CA 1
ATOM 791 C C . ILE A 1 99 ? -10.816 -9.126 6.814 1.00 94.81 99 ILE A C 1
ATOM 793 O O . ILE A 1 99 ? -9.804 -8.459 7.053 1.00 94.81 99 ILE A O 1
ATOM 797 N N . GLU A 1 100 ? -11.148 -10.177 7.560 1.00 95.94 100 GLU A N 1
ATOM 798 C CA . GLU A 1 100 ? -10.319 -10.651 8.661 1.00 95.94 100 GLU A CA 1
ATOM 799 C C . GLU A 1 100 ? -9.001 -11.244 8.181 1.00 95.94 100 GLU A C 1
ATOM 801 O O . GLU A 1 100 ? -7.975 -11.010 8.822 1.00 95.94 100 GLU A O 1
ATOM 806 N N . ALA A 1 101 ? -9.004 -11.978 7.068 1.00 95.75 101 ALA A N 1
ATOM 807 C CA . ALA A 1 101 ? -7.791 -12.513 6.466 1.00 95.75 101 ALA A CA 1
ATOM 808 C C . ALA A 1 101 ? -6.839 -11.385 6.039 1.00 95.75 101 ALA A C 1
ATOM 810 O O . ALA A 1 101 ? -5.686 -11.375 6.475 1.00 95.75 101 ALA A O 1
ATOM 811 N N . ALA A 1 102 ? -7.332 -10.387 5.297 1.00 94.94 102 ALA A N 1
ATOM 812 C CA . ALA A 1 102 ? -6.552 -9.214 4.896 1.00 94.94 102 ALA A CA 1
ATOM 813 C C . ALA A 1 102 ? -5.991 -8.470 6.118 1.00 94.94 102 ALA A C 1
ATOM 815 O O . ALA A 1 102 ? -4.792 -8.196 6.205 1.00 94.94 102 ALA A O 1
ATOM 816 N N . ALA A 1 103 ? -6.832 -8.233 7.130 1.00 96.50 103 ALA A N 1
ATOM 817 C CA . ALA A 1 103 ? -6.413 -7.594 8.372 1.00 96.50 103 ALA A CA 1
ATOM 818 C C . ALA A 1 103 ? -5.382 -8.419 9.164 1.00 96.50 103 ALA A C 1
ATOM 820 O O . ALA A 1 103 ? -4.545 -7.837 9.853 1.00 96.50 103 ALA A O 1
ATOM 821 N N . LYS A 1 104 ? -5.422 -9.755 9.109 1.00 96.81 104 LYS A N 1
ATOM 822 C CA . LYS A 1 104 ? -4.428 -10.625 9.763 1.00 96.81 104 LYS A CA 1
ATOM 823 C C . LYS A 1 104 ? -3.084 -10.584 9.039 1.00 96.81 104 LYS A C 1
ATOM 825 O O . LYS A 1 104 ? -2.066 -10.479 9.718 1.00 96.81 104 LYS A O 1
ATOM 830 N N . ILE A 1 105 ? -3.077 -10.583 7.702 1.00 96.44 105 ILE A N 1
ATOM 831 C CA . ILE A 1 105 ? -1.852 -10.510 6.882 1.00 96.44 105 ILE A CA 1
ATOM 832 C C . ILE A 1 105 ? -1.018 -9.276 7.244 1.00 96.44 105 ILE A C 1
ATOM 834 O O . ILE A 1 105 ? 0.199 -9.367 7.388 1.00 96.44 105 ILE A O 1
ATOM 838 N N . VAL A 1 106 ? -1.674 -8.136 7.465 1.00 95.25 106 VAL A N 1
ATOM 839 C CA . VAL A 1 106 ? -1.004 -6.870 7.812 1.00 95.25 106 VAL A CA 1
ATOM 840 C C . VAL A 1 106 ? -0.942 -6.615 9.322 1.00 95.25 106 VAL A C 1
ATOM 842 O O . VAL A 1 106 ? -0.603 -5.518 9.750 1.00 95.25 106 VAL A O 1
ATOM 845 N N . ASN A 1 107 ? -1.292 -7.598 10.157 1.00 95.75 107 ASN A N 1
ATOM 846 C CA . ASN A 1 107 ? -1.335 -7.474 11.620 1.00 95.75 107 ASN A CA 1
ATOM 847 C C . ASN A 1 107 ? -2.244 -6.333 12.145 1.00 95.75 107 ASN A C 1
ATOM 849 O O . ASN A 1 107 ? -2.054 -5.803 13.242 1.00 95.75 107 ASN A O 1
ATOM 853 N N . ALA A 1 108 ? -3.269 -5.959 11.378 1.00 96.62 108 ALA A N 1
ATOM 854 C CA . ALA A 1 108 ? -4.300 -5.018 11.801 1.00 96.62 108 ALA A CA 1
ATOM 855 C C . ALA A 1 108 ? -5.323 -5.660 12.749 1.00 96.62 108 ALA A C 1
ATOM 857 O O . ALA A 1 108 ? -5.804 -5.013 13.679 1.00 96.62 108 ALA A O 1
ATOM 858 N N . HIS A 1 109 ? -5.638 -6.943 12.547 1.00 97.19 109 HIS A N 1
ATOM 859 C CA . HIS A 1 109 ? -6.692 -7.646 13.290 1.00 97.19 109 HIS A CA 1
ATOM 860 C C . HIS A 1 109 ? -6.538 -7.502 14.813 1.00 97.19 109 HIS A C 1
ATOM 862 O O . HIS A 1 109 ? -7.494 -7.180 15.514 1.00 97.19 109 HIS A O 1
ATOM 868 N N . SER A 1 110 ? -5.308 -7.639 15.311 1.00 95.12 110 SER A N 1
ATOM 869 C CA . SER A 1 110 ? -4.962 -7.565 16.732 1.00 95.12 110 SER A CA 1
ATOM 870 C C . SER A 1 110 ? -5.325 -6.233 17.395 1.00 95.12 110 SER A C 1
ATOM 872 O O . SER A 1 110 ? -5.699 -6.225 18.567 1.00 95.12 110 SER A O 1
ATOM 874 N N . PHE A 1 111 ? -5.189 -5.100 16.693 1.00 96.19 111 PHE A N 1
ATOM 875 C CA . PHE A 1 111 ? -5.582 -3.802 17.252 1.00 96.19 111 PHE A CA 1
ATOM 876 C C . PHE A 1 111 ? -7.063 -3.521 17.014 1.00 96.19 111 PHE A C 1
ATOM 878 O O . PHE A 1 111 ? -7.697 -2.933 17.883 1.00 96.19 111 PHE A O 1
ATOM 885 N N . ILE A 1 112 ? -7.614 -3.961 15.877 1.00 96.44 112 ILE A N 1
ATOM 886 C CA . ILE A 1 112 ? -9.032 -3.775 15.554 1.00 96.44 112 ILE A CA 1
ATOM 887 C C . ILE A 1 112 ? -9.893 -4.458 16.618 1.00 96.44 112 ILE A C 1
ATOM 889 O O . ILE A 1 112 ? -10.808 -3.835 17.136 1.00 96.44 112 ILE A O 1
ATOM 893 N N . GLN A 1 113 ? -9.545 -5.681 17.029 1.00 95.81 113 GLN A N 1
ATOM 894 C CA . GLN A 1 113 ? -10.237 -6.421 18.097 1.00 95.81 113 GLN A CA 1
ATOM 895 C C . GLN A 1 113 ? -10.183 -5.739 19.476 1.00 95.81 113 GLN A C 1
ATOM 897 O O . GLN A 1 113 ? -10.997 -6.043 20.340 1.00 95.81 113 GLN A O 1
ATOM 902 N N . LYS A 1 114 ? -9.233 -4.823 19.702 1.00 95.25 114 LYS A N 1
ATOM 903 C CA . LYS A 1 114 ? -9.132 -4.049 20.952 1.00 95.25 114 LYS A CA 1
ATOM 904 C C . LYS A 1 114 ? -9.980 -2.777 20.932 1.00 95.25 114 LYS A C 1
ATOM 906 O O . LYS A 1 114 ? -10.089 -2.115 21.961 1.00 95.25 114 LYS A O 1
ATOM 911 N N . LEU A 1 115 ? -10.526 -2.402 19.776 1.00 94.44 115 LEU A N 1
ATOM 912 C CA . LEU A 1 115 ? -11.451 -1.282 19.669 1.00 94.44 115 LEU A CA 1
ATOM 913 C C . LEU A 1 115 ? -12.814 -1.683 20.237 1.00 94.44 115 LEU A C 1
ATOM 915 O O . LEU A 1 115 ? -13.231 -2.830 20.105 1.00 94.44 115 LEU A O 1
ATOM 919 N N . GLU A 1 116 ? -13.537 -0.717 20.801 1.00 90.44 116 GLU A N 1
ATOM 920 C CA . GLU A 1 116 ? -14.823 -0.939 21.478 1.00 90.44 116 GLU A CA 1
ATOM 921 C C . GLU A 1 116 ? -15.853 -1.690 20.615 1.00 90.44 116 GLU A C 1
ATOM 923 O O . GLU A 1 116 ? -16.599 -2.519 21.127 1.00 90.44 116 GLU A O 1
ATOM 928 N N . LYS A 1 117 ? -15.871 -1.437 19.298 1.00 94.50 117 LYS A N 1
ATOM 929 C CA . LYS A 1 117 ? -16.802 -2.063 18.342 1.00 94.50 117 LYS A CA 1
ATOM 930 C C . LYS A 1 117 ? -16.097 -2.924 17.291 1.00 94.50 117 LYS A C 1
ATOM 932 O O . LYS A 1 117 ? -16.676 -3.230 16.250 1.00 94.50 117 LYS A O 1
ATOM 937 N N . GLY A 1 118 ? -14.831 -3.282 17.506 1.00 95.25 118 GLY A N 1
ATOM 938 C CA . GLY A 1 118 ? -14.076 -4.066 16.531 1.00 95.25 118 GLY A CA 1
ATOM 939 C C . GLY A 1 118 ? -14.024 -3.397 15.150 1.00 95.25 118 GLY A C 1
ATOM 940 O O . GLY A 1 118 ? -13.719 -2.207 15.027 1.00 95.25 118 GLY A O 1
ATOM 941 N N . TYR A 1 119 ? -14.380 -4.156 14.111 1.00 95.88 119 TYR A N 1
ATOM 942 C CA . TYR A 1 119 ? -14.460 -3.693 12.718 1.00 95.88 119 TYR A CA 1
ATOM 943 C C . TYR A 1 119 ? -15.533 -2.625 12.472 1.00 95.88 119 TYR A C 1
ATOM 945 O O . TYR A 1 119 ? -15.411 -1.844 11.529 1.00 95.88 119 TYR A O 1
ATOM 953 N N . ASP A 1 120 ? -16.543 -2.549 13.336 1.00 96.06 120 ASP A N 1
ATOM 954 C CA . ASP A 1 120 ? -17.629 -1.571 13.232 1.00 96.06 120 ASP A CA 1
ATOM 955 C C . ASP A 1 120 ? -17.308 -0.276 13.996 1.00 96.06 120 ASP A C 1
ATOM 957 O O . ASP A 1 120 ? -18.141 0.622 14.128 1.00 96.06 120 ASP A O 1
ATOM 961 N N . THR A 1 121 ? -16.073 -0.147 14.490 1.00 95.81 121 THR A N 1
ATOM 962 C CA . THR A 1 121 ? -15.584 1.089 15.101 1.00 95.81 121 THR A CA 1
ATOM 963 C C . THR A 1 121 ? -15.453 2.176 14.046 1.00 95.81 121 THR A C 1
ATOM 965 O O . THR A 1 121 ? -14.775 2.008 13.034 1.00 95.81 121 THR A O 1
ATOM 968 N N . GLU A 1 122 ? -16.065 3.325 14.306 1.00 95.31 122 GLU A N 1
ATOM 969 C CA . GLU A 1 122 ? -15.915 4.510 13.472 1.00 95.31 122 GLU A CA 1
ATOM 970 C C . GLU A 1 122 ? -14.505 5.093 13.567 1.00 95.31 122 GLU A C 1
ATOM 972 O O . GLU A 1 122 ? -14.030 5.417 14.659 1.00 95.31 122 GLU A O 1
ATOM 977 N N . VAL A 1 123 ? -13.869 5.318 12.416 1.00 92.62 123 VAL A N 1
ATOM 978 C CA . VAL A 1 123 ? -12.506 5.875 12.347 1.00 92.62 123 VAL A CA 1
ATOM 979 C C . VAL A 1 123 ? -12.475 7.403 12.485 1.00 92.62 123 VAL A C 1
ATOM 981 O O . VAL A 1 123 ? -11.421 7.976 12.764 1.00 92.62 123 VAL A O 1
ATOM 984 N N . GLY A 1 124 ? -13.633 8.057 12.341 1.00 89.00 124 GLY A N 1
ATOM 985 C CA . GLY A 1 124 ? -13.773 9.514 12.350 1.00 89.00 124 GLY A CA 1
ATOM 986 C C . GLY A 1 124 ? -13.257 10.181 11.069 1.00 89.00 124 GLY A C 1
ATOM 987 O O . GLY A 1 124 ? -12.810 9.518 10.132 1.00 89.00 124 GLY A O 1
ATOM 988 N N . GLU A 1 125 ? -13.331 11.511 11.010 1.00 87.00 125 GLU A N 1
ATOM 989 C CA . GLU A 1 125 ? -12.878 12.273 9.842 1.00 87.00 125 GLU A CA 1
ATOM 990 C C . GLU A 1 125 ? -11.378 12.039 9.607 1.00 8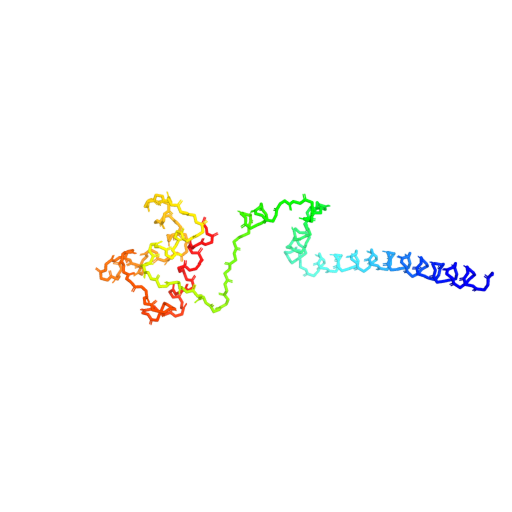7.00 125 GLU A C 1
ATOM 992 O O . GLU A 1 125 ? -10.561 12.207 10.517 1.00 87.00 125 GLU A O 1
ATOM 997 N N . ARG A 1 126 ? -11.010 11.608 8.392 1.00 82.94 126 ARG A N 1
ATOM 998 C CA . ARG A 1 126 ? -9.621 11.275 8.014 1.00 82.94 126 ARG A CA 1
ATOM 999 C C . ARG A 1 126 ? -8.946 10.259 8.948 1.00 82.94 126 ARG A C 1
ATOM 1001 O O . ARG A 1 126 ? -7.719 10.250 9.090 1.00 82.94 126 ARG A O 1
ATOM 1008 N N . GLY A 1 127 ? -9.726 9.406 9.614 1.00 84.75 127 GLY A N 1
ATOM 1009 C CA . GLY A 1 127 ? -9.192 8.425 10.555 1.00 84.75 127 GLY A CA 1
ATOM 1010 C C . GLY A 1 127 ? -8.577 9.048 11.812 1.00 84.75 127 GLY A C 1
ATOM 1011 O O . GLY A 1 127 ? -7.603 8.508 12.338 1.00 84.75 127 GLY A O 1
ATOM 1012 N N . ASN A 1 128 ? -9.063 10.209 12.260 1.00 88.75 128 ASN A N 1
ATOM 1013 C CA . ASN A 1 128 ? -8.517 10.934 13.413 1.00 88.75 128 ASN A CA 1
ATOM 1014 C C . ASN A 1 128 ? -8.583 10.162 14.746 1.00 88.75 128 ASN A C 1
ATOM 1016 O O . ASN A 1 128 ? -7.847 10.500 15.669 1.00 88.75 128 ASN A O 1
ATOM 1020 N N . ARG A 1 129 ? -9.407 9.110 14.843 1.00 89.94 129 ARG A N 1
ATOM 1021 C CA . ARG A 1 129 ? -9.491 8.228 16.021 1.00 89.94 129 ARG A CA 1
ATOM 1022 C C . ARG A 1 129 ? -8.424 7.131 16.050 1.00 89.94 129 ARG A C 1
ATOM 1024 O O . ARG A 1 129 ? -8.354 6.380 17.017 1.00 89.94 129 ARG A O 1
ATOM 1031 N N . LEU A 1 130 ? -7.608 7.023 15.003 1.00 92.94 130 LEU A N 1
ATOM 1032 C CA . LEU A 1 130 ? -6.549 6.026 14.879 1.00 92.94 130 LEU A CA 1
ATOM 1033 C C . LEU A 1 130 ? -5.172 6.694 14.854 1.00 92.94 130 LEU A C 1
ATOM 1035 O O . LEU A 1 130 ? -4.996 7.797 14.328 1.00 92.94 130 LEU A O 1
ATOM 1039 N N . SER A 1 131 ? -4.165 5.997 15.374 1.00 93.88 131 SER A N 1
ATOM 1040 C CA . SER A 1 131 ? -2.773 6.419 15.217 1.00 93.88 131 SER A CA 1
ATOM 1041 C C . SER A 1 131 ? -2.339 6.343 13.748 1.00 93.88 131 SER A C 1
ATOM 1043 O O . SER A 1 131 ? -2.935 5.630 12.938 1.00 93.88 131 SER A O 1
ATOM 1045 N N . THR A 1 132 ? -1.267 7.044 13.380 1.00 91.88 132 THR A N 1
ATOM 1046 C CA . THR A 1 132 ? -0.722 6.993 12.011 1.00 91.88 132 THR A CA 1
ATOM 1047 C C . THR A 1 132 ? -0.373 5.567 11.579 1.00 91.88 132 THR A C 1
ATOM 1049 O O . THR A 1 132 ? -0.726 5.163 10.473 1.00 91.88 132 THR A O 1
ATOM 1052 N N . GLY A 1 133 ? 0.231 4.771 12.470 1.00 92.81 133 GLY A N 1
ATOM 1053 C CA . GLY A 1 133 ? 0.533 3.363 12.198 1.00 92.81 133 GLY A CA 1
ATOM 1054 C C . GLY A 1 133 ? -0.731 2.526 11.988 1.00 92.81 133 GLY A C 1
ATOM 1055 O O . GLY A 1 133 ? -0.812 1.760 11.036 1.00 92.81 133 GLY A O 1
ATOM 1056 N N . GLN A 1 134 ? -1.772 2.722 12.803 1.00 95.19 134 GLN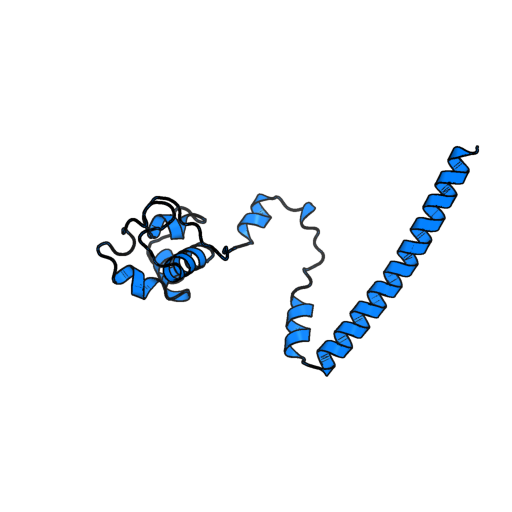 A N 1
ATOM 1057 C CA . GLN A 1 134 ? -3.054 2.030 12.612 1.00 95.19 134 GLN A CA 1
ATOM 1058 C C . GLN A 1 134 ? -3.712 2.404 11.278 1.00 95.19 134 GLN A C 1
ATOM 1060 O O . GLN A 1 134 ? -4.209 1.525 10.576 1.00 95.19 134 GLN A O 1
ATOM 1065 N N . LYS A 1 135 ? -3.665 3.681 10.880 1.00 95.12 135 LYS A N 1
ATOM 1066 C CA . LYS A 1 135 ? -4.159 4.129 9.567 1.00 95.12 135 LYS A CA 1
ATOM 1067 C C . LYS A 1 135 ? -3.406 3.478 8.406 1.00 95.12 135 LYS A C 1
ATOM 1069 O O . LYS A 1 135 ? -4.033 3.120 7.407 1.00 95.12 135 LYS A O 1
ATOM 1074 N N . GLN A 1 136 ? -2.089 3.299 8.545 1.00 95.06 136 GLN A N 1
ATOM 1075 C CA . GLN A 1 136 ? -1.276 2.577 7.562 1.00 95.06 136 GLN A CA 1
ATOM 1076 C C . GLN A 1 136 ? -1.734 1.127 7.454 1.00 95.06 136 GLN A C 1
ATOM 1078 O O . GLN A 1 136 ? -2.011 0.669 6.353 1.00 95.06 136 GLN A O 1
ATOM 1083 N N . LEU A 1 137 ? -1.912 0.440 8.584 1.00 95.50 137 LEU A N 1
ATOM 1084 C CA . LEU A 1 137 ? -2.374 -0.949 8.600 1.00 95.50 137 LEU A CA 1
ATOM 1085 C C . LEU A 1 137 ? -3.756 -1.126 7.958 1.00 95.50 137 LEU A C 1
ATOM 1087 O O . LEU A 1 137 ? -3.939 -2.040 7.160 1.00 95.50 137 LEU A O 1
ATOM 1091 N N . VAL A 1 138 ? -4.713 -0.232 8.233 1.00 95.38 138 VAL A N 1
ATOM 1092 C CA . VAL A 1 138 ? -6.026 -0.254 7.556 1.00 95.38 138 VAL A CA 1
ATOM 1093 C C . VAL A 1 138 ? -5.875 -0.027 6.048 1.00 95.38 138 VAL A C 1
ATOM 1095 O O . VAL A 1 138 ? -6.556 -0.673 5.257 1.00 95.38 138 VAL A O 1
ATOM 1098 N N . SER A 1 139 ? -4.967 0.857 5.633 1.00 94.50 139 SER A N 1
ATOM 1099 C CA . SER A 1 139 ? -4.723 1.125 4.210 1.00 94.50 139 SER A CA 1
ATOM 1100 C C . SER A 1 139 ? -3.997 -0.024 3.506 1.00 94.50 139 SER A C 1
ATOM 1102 O O . SER A 1 139 ? -4.301 -0.297 2.350 1.00 94.50 139 SER A O 1
ATOM 1104 N N . PHE A 1 140 ? -3.104 -0.743 4.193 1.00 94.25 140 PHE A N 1
ATOM 1105 C CA . PHE A 1 140 ? -2.525 -1.984 3.677 1.00 94.25 140 PHE A CA 1
ATOM 1106 C C . PHE A 1 140 ? -3.589 -3.069 3.530 1.00 94.25 140 PHE A C 1
ATOM 1108 O O . PHE A 1 140 ? -3.658 -3.697 2.482 1.00 94.25 140 PHE A O 1
ATOM 1115 N N . ALA A 1 141 ? -4.462 -3.240 4.529 1.00 94.62 141 ALA A N 1
ATOM 1116 C CA . ALA A 1 141 ? -5.570 -4.190 4.440 1.00 94.62 141 ALA A CA 1
ATOM 1117 C C . ALA A 1 141 ? -6.539 -3.863 3.289 1.00 94.62 141 ALA A C 1
ATOM 1119 O O . ALA A 1 141 ? -7.111 -4.780 2.725 1.00 94.62 141 ALA A O 1
ATOM 1120 N N . ARG A 1 142 ? -6.710 -2.584 2.918 1.00 93.31 142 ARG A N 1
ATOM 1121 C CA . ARG A 1 142 ? -7.509 -2.163 1.747 1.00 93.31 142 ARG A CA 1
ATOM 1122 C C . ARG A 1 142 ? -6.892 -2.582 0.409 1.00 93.31 142 ARG A C 1
ATOM 1124 O O . ARG A 1 142 ? -7.616 -2.740 -0.568 1.00 93.31 142 ARG A O 1
ATOM 1131 N N . ALA A 1 143 ? -5.566 -2.662 0.340 1.00 91.19 143 ALA A N 1
ATOM 1132 C CA . ALA A 1 143 ? -4.837 -2.935 -0.897 1.00 91.19 143 ALA A CA 1
ATOM 1133 C C . ALA A 1 143 ? -4.694 -4.438 -1.209 1.00 91.19 143 ALA A C 1
ATOM 1135 O O . ALA A 1 143 ? -4.162 -4.771 -2.268 1.00 91.19 143 ALA A O 1
ATOM 1136 N N . ILE A 1 144 ? -5.131 -5.312 -0.296 1.00 87.19 144 ILE A N 1
ATOM 1137 C CA . ILE A 1 144 ? -5.060 -6.780 -0.375 1.00 87.19 144 ILE A CA 1
ATOM 1138 C C . ILE A 1 144 ? -6.476 -7.328 -0.559 1.00 87.19 144 ILE A C 1
ATOM 1140 O O . ILE A 1 144 ? -6.658 -8.200 -1.437 1.00 87.19 144 ILE A O 1
#

Sequence (144 aa):
MARLTSDIKRIGVSLSWHVVDFFWSIFLVLAMTILMLAANVTYALIVLSAVPDGVDYRERPLLWMYSNIGYVLQEPHLFSGNVRDNITYGRQGAKQEDIEAAAKIVNAHSFIQKLEKGYDTEVGERGNRLSTGQKQLVSFARAI

Foldseek 3Di:
DVVVVVVVVVVVVVVVVVVVCVVVVVVVVVVVLVVCCVVDVVVSVVVVVPPDDPDDPVPDDPVVVVVVDQDADPQFFAAWFFLQCLLCVLPPPDDPVLLCVLLVVLVLQVVLVVDPVRRRHTLPHRSPVDDRVNSRSSSSSNRD

pLDDT: mean 87.48, std 8.66, range [60.62, 97.19]

Radius of gyration: 24.81 Å; chains: 1; bounding box: 48×40×73 Å

Secondary structure (DSSP, 8-state):
-HHHHHHHHHHHHHHHHHHHHHHHHHHHHHHHHHHHHHH-HHHHHHHHHTS--S--GGGS-HHHHHHT-----SSPPPPSSBHHHHHGGGSTT--HHHHHHHHHHTT-HHHHTTSTTGGG-B--GGGTTS-HHHHHHHHHHHT-